Protein AF-A0A5B7HGE5-F1 (afdb_monomer_lite)

Structure (mmCIF, N/CA/C/O backbone):
data_AF-A0A5B7HGE5-F1
#
_entry.id   AF-A0A5B7HGE5-F1
#
loop_
_atom_site.group_PDB
_atom_site.id
_atom_site.type_symbol
_atom_site.label_atom_id
_atom_site.label_alt_id
_atom_site.label_comp_id
_atom_site.label_asym_id
_atom_site.label_entity_id
_atom_site.label_seq_id
_atom_site.pdbx_PDB_ins_code
_atom_site.Cartn_x
_atom_site.Cartn_y
_atom_site.Cartn_z
_atom_site.occupancy
_atom_site.B_iso_or_equiv
_atom_site.auth_seq_id
_atom_site.auth_comp_id
_atom_site.auth_asym_id
_atom_site.auth_atom_id
_atom_site.pdbx_PDB_model_num
ATOM 1 N N . MET A 1 1 ? 5.133 -4.947 7.079 1.00 93.50 1 MET A N 1
ATOM 2 C CA . MET A 1 1 ? 3.873 -5.355 7.747 1.00 93.50 1 MET A CA 1
ATOM 3 C C . MET A 1 1 ? 3.526 -4.355 8.836 1.00 93.50 1 MET A C 1
ATOM 5 O O . MET A 1 1 ? 4.446 -3.769 9.391 1.00 93.50 1 MET A O 1
ATOM 9 N N . CYS A 1 2 ? 2.248 -4.180 9.169 1.00 95.50 2 CYS A N 1
ATOM 10 C CA . CYS A 1 2 ? 1.809 -3.409 10.340 1.00 95.50 2 CYS A CA 1
ATOM 11 C C . CYS A 1 2 ? 0.542 -4.018 10.963 1.00 95.50 2 CYS A C 1
ATOM 13 O O . CYS A 1 2 ? -0.139 -4.818 10.322 1.00 95.50 2 CYS A O 1
ATOM 15 N N . LEU A 1 3 ? 0.238 -3.642 12.207 1.00 96.19 3 LEU A N 1
ATOM 16 C CA . LEU A 1 3 ? -0.914 -4.120 12.976 1.00 96.19 3 LEU A CA 1
ATOM 17 C C . LEU A 1 3 ? -1.875 -2.957 13.261 1.00 96.19 3 LEU A C 1
ATOM 19 O O . LEU A 1 3 ? -1.441 -1.903 13.717 1.00 96.19 3 LEU A O 1
ATOM 23 N N . ASP A 1 4 ? -3.167 -3.181 13.039 1.00 96.44 4 ASP A N 1
ATOM 24 C CA . ASP A 1 4 ? -4.271 -2.417 13.626 1.00 96.44 4 ASP A CA 1
ATOM 25 C C . ASP A 1 4 ? -4.718 -3.168 14.897 1.00 96.44 4 ASP A C 1
ATOM 27 O O . ASP A 1 4 ? -5.393 -4.198 14.786 1.00 96.44 4 ASP A O 1
ATOM 31 N N . PRO A 1 5 ? -4.289 -2.742 16.101 1.00 95.00 5 PRO A N 1
ATOM 32 C CA . PRO A 1 5 ? -4.562 -3.472 17.335 1.00 95.00 5 PRO A CA 1
ATOM 33 C C . PRO A 1 5 ? -6.024 -3.361 17.776 1.00 95.00 5 PRO A C 1
ATOM 35 O O . PRO A 1 5 ? -6.525 -4.284 18.412 1.00 95.00 5 PRO A O 1
ATOM 38 N N . GLU A 1 6 ? -6.719 -2.276 17.423 1.00 96.00 6 GLU A N 1
ATOM 39 C CA . GLU A 1 6 ? -8.129 -2.085 17.778 1.00 96.00 6 GLU A CA 1
ATOM 40 C C . GLU A 1 6 ? -9.039 -3.041 17.016 1.00 96.00 6 GLU A C 1
ATOM 42 O O . GLU A 1 6 ? -9.984 -3.580 17.582 1.00 96.00 6 GLU A O 1
ATOM 47 N N . ARG A 1 7 ? -8.754 -3.259 15.728 1.00 96.62 7 ARG A N 1
ATOM 48 C CA . ARG A 1 7 ? -9.548 -4.156 14.870 1.00 96.62 7 ARG A CA 1
ATOM 49 C C . ARG A 1 7 ? -8.934 -5.532 14.707 1.00 96.62 7 ARG A C 1
ATOM 51 O O . ARG A 1 7 ? -9.505 -6.366 14.017 1.00 96.62 7 ARG A O 1
ATOM 58 N N . ARG A 1 8 ? -7.770 -5.760 15.321 1.00 97.75 8 ARG A N 1
ATOM 59 C CA . ARG A 1 8 ? -7.019 -7.016 15.256 1.00 97.75 8 ARG A CA 1
ATOM 60 C C . ARG A 1 8 ? -6.775 -7.454 13.806 1.00 97.75 8 ARG A C 1
ATOM 62 O O . ARG A 1 8 ? -7.024 -8.598 13.435 1.00 97.75 8 ARG A O 1
ATOM 69 N N . GLN A 1 9 ? -6.279 -6.526 12.989 1.00 98.38 9 GLN A N 1
ATOM 70 C CA . GLN A 1 9 ? -5.968 -6.759 11.575 1.00 98.38 9 GLN A CA 1
ATOM 71 C C . GLN A 1 9 ? -4.473 -6.583 11.317 1.00 98.38 9 GLN A C 1
ATOM 73 O O . GLN A 1 9 ? -3.889 -5.567 11.690 1.00 98.38 9 GLN A O 1
ATOM 78 N N . ILE A 1 10 ? -3.849 -7.554 10.654 1.00 98.44 10 ILE A N 1
ATOM 79 C CA . ILE A 1 10 ? -2.458 -7.455 10.196 1.00 98.44 10 ILE A CA 1
ATOM 80 C C . ILE A 1 10 ? -2.465 -7.144 8.707 1.00 98.44 10 ILE A C 1
ATOM 82 O O . ILE A 1 10 ? -3.158 -7.806 7.942 1.00 98.44 10 ILE A O 1
ATOM 86 N N . PHE A 1 11 ? -1.658 -6.177 8.288 1.00 98.44 11 PHE A N 1
ATOM 87 C CA . PHE A 1 11 ? -1.494 -5.825 6.883 1.00 98.44 11 PHE A CA 1
ATOM 88 C C . PHE A 1 11 ? -0.085 -6.162 6.407 1.00 98.44 11 PHE A C 1
ATOM 90 O O . PHE A 1 11 ? 0.914 -5.816 7.052 1.00 98.44 11 PHE A O 1
ATOM 97 N N . THR A 1 12 ? 0.000 -6.813 5.252 1.00 98.00 12 THR A N 1
ATOM 98 C CA . THR A 1 12 ? 1.257 -7.192 4.601 1.00 98.00 12 THR A CA 1
ATOM 99 C C . THR A 1 12 ? 1.243 -6.720 3.159 1.00 98.00 12 THR A C 1
ATOM 101 O O . THR A 1 12 ? 0.258 -6.917 2.450 1.00 98.00 12 THR A O 1
ATOM 104 N N . LEU A 1 13 ? 2.340 -6.102 2.735 1.00 97.94 13 LEU A N 1
ATOM 105 C CA . LEU A 1 13 ? 2.505 -5.545 1.402 1.00 97.94 13 LEU A CA 1
ATOM 106 C C . LEU A 1 13 ? 3.663 -6.239 0.695 1.00 97.94 13 LEU A C 1
ATOM 108 O O . LEU A 1 13 ? 4.760 -6.332 1.246 1.00 97.94 13 LEU A O 1
ATOM 112 N N . GLY A 1 14 ? 3.409 -6.648 -0.540 1.00 94.06 14 GLY A N 1
ATOM 113 C CA . GLY A 1 14 ? 4.370 -7.239 -1.443 1.00 94.06 14 GLY A CA 1
ATOM 114 C C . GLY A 1 14 ? 4.964 -8.551 -0.942 1.00 94.06 14 GLY A C 1
ATOM 115 O O . GLY A 1 14 ? 4.544 -9.167 0.040 1.00 94.06 14 GLY A O 1
ATOM 116 N N . ARG A 1 15 ? 6.022 -8.946 -1.642 1.00 92.00 15 ARG A N 1
ATOM 117 C CA . ARG A 1 15 ? 6.807 -10.158 -1.418 1.00 92.00 15 ARG A CA 1
ATOM 118 C C . ARG A 1 15 ? 8.220 -9.960 -1.953 1.00 92.00 15 ARG A C 1
ATOM 120 O O . ARG A 1 15 ? 8.478 -9.059 -2.751 1.00 92.00 15 ARG A O 1
ATOM 127 N N . TYR A 1 16 ? 9.143 -10.815 -1.534 1.00 89.75 16 TYR A N 1
ATOM 128 C CA . TYR A 1 16 ? 10.465 -10.872 -2.148 1.00 89.75 16 TYR A CA 1
ATOM 129 C C . TYR A 1 16 ? 10.468 -11.861 -3.315 1.00 89.75 16 TYR A C 1
ATOM 131 O O . TYR A 1 16 ? 9.815 -12.901 -3.254 1.00 89.75 16 TYR A O 1
ATOM 139 N N . LEU A 1 17 ? 11.227 -11.538 -4.363 1.00 89.88 17 LEU A N 1
ATOM 140 C CA . LEU A 1 17 ? 11.503 -12.447 -5.469 1.00 89.88 17 LEU A CA 1
ATOM 141 C C . LEU A 1 17 ? 12.999 -12.529 -5.718 1.00 89.88 17 LEU A C 1
ATOM 143 O O . LEU A 1 17 ? 13.685 -11.505 -5.873 1.00 89.88 17 LEU A O 1
ATOM 147 N N . ASP A 1 18 ? 13.472 -13.760 -5.845 1.00 87.81 18 ASP A N 1
ATOM 148 C CA . ASP A 1 18 ? 14.794 -14.047 -6.375 1.00 87.81 18 ASP A CA 1
ATOM 149 C C . ASP A 1 18 ? 14.919 -13.533 -7.803 1.00 87.81 18 ASP A C 1
ATOM 151 O O . ASP A 1 18 ? 13.934 -13.431 -8.532 1.00 87.81 18 ASP A O 1
ATOM 155 N N . SER A 1 19 ? 16.149 -13.209 -8.207 1.00 84.44 19 SER A N 1
ATOM 156 C CA . SER A 1 19 ? 16.422 -12.594 -9.508 1.00 84.44 19 SER A CA 1
ATOM 157 C C . SER A 1 19 ? 15.783 -13.372 -10.663 1.00 84.44 19 SER A C 1
ATOM 159 O O . SER A 1 19 ? 15.113 -12.762 -11.483 1.00 84.44 19 SER A O 1
ATOM 161 N N . ALA A 1 20 ? 15.899 -14.702 -10.679 1.00 86.12 20 ALA A N 1
ATOM 162 C CA . ALA A 1 20 ? 15.351 -15.559 -11.736 1.00 86.12 20 ALA A CA 1
ATOM 163 C C . ALA A 1 20 ? 13.812 -15.544 -11.848 1.00 86.12 20 ALA A C 1
ATOM 165 O O . ALA A 1 20 ? 13.266 -15.980 -12.849 1.00 86.12 20 ALA A O 1
ATOM 166 N N . LEU A 1 21 ? 13.089 -15.061 -10.832 1.00 87.56 21 LEU A N 1
ATOM 167 C CA . LEU A 1 21 ? 11.622 -15.003 -10.842 1.00 87.56 21 LEU A CA 1
ATOM 168 C C . LEU A 1 21 ? 11.083 -13.610 -11.194 1.00 87.56 21 LEU A C 1
ATOM 170 O O . LEU A 1 21 ? 9.864 -13.419 -11.240 1.00 87.56 21 LEU A O 1
ATOM 174 N N . ARG A 1 22 ? 11.965 -12.630 -11.432 1.00 88.69 22 ARG A N 1
ATOM 175 C CA . ARG A 1 22 ? 11.610 -11.232 -11.721 1.00 88.69 22 ARG A CA 1
ATOM 176 C C . ARG A 1 22 ? 11.276 -11.034 -13.196 1.00 88.69 22 ARG A C 1
ATOM 178 O O . ARG A 1 22 ? 11.914 -10.247 -13.890 1.00 88.69 22 ARG A O 1
ATOM 185 N N . ILE A 1 23 ? 10.239 -11.718 -13.648 1.00 87.94 23 ILE A N 1
ATOM 186 C CA . ILE A 1 23 ? 9.570 -11.434 -14.920 1.00 87.94 23 ILE A CA 1
ATOM 187 C C . ILE A 1 23 ? 8.457 -10.395 -14.701 1.00 87.94 23 ILE A C 1
ATOM 189 O O . ILE A 1 23 ? 7.923 -10.328 -13.591 1.00 87.94 23 ILE A O 1
ATOM 193 N N . PRO A 1 24 ? 8.079 -9.594 -15.716 1.00 85.69 24 PRO A N 1
ATOM 194 C CA . PRO A 1 24 ? 7.093 -8.518 -15.567 1.00 85.69 24 PRO A CA 1
ATOM 195 C C . PRO A 1 24 ? 5.797 -8.936 -14.858 1.00 85.69 24 PRO A C 1
ATOM 197 O O . PRO A 1 24 ? 5.370 -8.250 -13.931 1.00 85.69 24 PRO A O 1
ATOM 200 N N . ASP A 1 25 ? 5.237 -10.097 -15.204 1.00 86.88 25 ASP A N 1
ATOM 201 C CA . ASP A 1 25 ? 3.984 -10.593 -14.614 1.00 86.88 25 ASP A CA 1
ATOM 202 C C . ASP A 1 25 ? 4.096 -10.911 -13.116 1.00 86.88 25 ASP A C 1
ATOM 204 O O . ASP A 1 25 ? 3.121 -10.794 -12.374 1.00 86.88 25 ASP A O 1
ATOM 208 N N . ASN A 1 26 ? 5.298 -11.255 -12.643 1.00 91.06 26 ASN A N 1
ATOM 209 C CA . ASN A 1 26 ? 5.556 -11.538 -11.234 1.00 91.06 26 ASN A CA 1
ATOM 210 C C . ASN A 1 26 ? 5.875 -10.281 -10.419 1.00 91.06 26 ASN A C 1
ATOM 212 O O . ASN A 1 26 ? 5.908 -10.354 -9.194 1.00 91.06 26 ASN A O 1
ATOM 216 N N . LEU A 1 27 ? 6.089 -9.127 -11.052 1.00 93.75 27 LEU A N 1
ATOM 217 C CA . LEU A 1 27 ? 6.475 -7.888 -10.368 1.00 93.75 27 LEU A CA 1
ATOM 218 C C . LEU A 1 27 ? 5.289 -7.063 -9.852 1.00 93.75 27 LEU A C 1
ATOM 220 O O . LEU A 1 27 ? 5.473 -5.919 -9.429 1.00 93.75 27 LEU A O 1
ATOM 224 N N . LYS A 1 28 ? 4.083 -7.639 -9.857 1.00 95.62 28 LYS A N 1
ATOM 225 C CA . LYS A 1 28 ? 2.917 -7.059 -9.187 1.00 95.62 28 LYS A CA 1
ATOM 226 C C . LYS A 1 28 ? 3.131 -7.032 -7.676 1.00 95.62 28 LYS A C 1
ATOM 228 O O . LYS A 1 28 ? 3.654 -7.986 -7.095 1.00 95.62 28 LYS A O 1
ATOM 233 N N . SER A 1 29 ? 2.727 -5.928 -7.058 1.00 96.75 29 SER A N 1
ATOM 234 C CA . SER A 1 29 ? 2.777 -5.749 -5.609 1.00 96.75 29 SER A CA 1
ATOM 235 C C . SER A 1 29 ? 1.418 -6.063 -5.015 1.00 96.75 29 SER A C 1
ATOM 237 O O . SER A 1 29 ? 0.504 -5.247 -5.063 1.00 96.75 29 SER A O 1
ATOM 239 N N . ASP A 1 30 ? 1.287 -7.256 -4.468 1.00 96.44 30 ASP A N 1
ATOM 240 C CA . ASP A 1 30 ? 0.084 -7.707 -3.801 1.00 96.44 30 ASP A CA 1
ATOM 241 C C . ASP A 1 30 ? -0.051 -7.093 -2.402 1.00 96.44 30 ASP A C 1
ATOM 243 O O . ASP A 1 30 ? 0.924 -6.758 -1.730 1.00 96.44 30 ASP A O 1
ATOM 247 N N . PHE A 1 31 ? -1.285 -6.908 -1.947 1.00 98.38 31 PHE A N 1
ATOM 248 C CA . PHE A 1 31 ? -1.572 -6.352 -0.631 1.00 98.38 31 PHE A CA 1
ATOM 249 C C . PHE A 1 31 ? -2.650 -7.171 0.062 1.00 98.38 31 PHE A C 1
ATOM 251 O O . PHE A 1 31 ? -3.716 -7.421 -0.503 1.00 98.38 31 PHE A O 1
ATOM 258 N N . TYR A 1 32 ? -2.363 -7.593 1.290 1.00 98.44 32 TYR A N 1
ATOM 259 C CA . TYR A 1 32 ? -3.199 -8.510 2.052 1.00 98.44 32 TYR A CA 1
ATOM 260 C C . TYR A 1 32 ? -3.512 -7.966 3.438 1.00 98.44 32 TYR A C 1
ATOM 262 O O . TYR A 1 32 ? -2.701 -7.286 4.071 1.00 98.44 32 TYR A O 1
ATOM 270 N N . MET A 1 33 ? -4.694 -8.340 3.915 1.00 98.50 33 MET A N 1
ATOM 271 C CA . MET A 1 33 ? -5.137 -8.156 5.285 1.00 98.50 33 MET A CA 1
ATOM 272 C C . MET A 1 33 ? -5.463 -9.520 5.883 1.00 98.50 33 MET A C 1
ATOM 274 O O . MET A 1 33 ? -6.168 -10.329 5.277 1.00 98.50 33 MET A O 1
ATOM 278 N N . TYR A 1 34 ? -4.938 -9.768 7.071 1.00 98.62 34 TYR A N 1
ATOM 279 C CA . TYR A 1 34 ? -5.277 -10.915 7.886 1.00 98.62 34 TYR A CA 1
ATOM 280 C C . TYR A 1 34 ? -6.129 -10.468 9.064 1.00 98.62 34 TYR A C 1
ATOM 282 O O . TYR A 1 34 ? -5.703 -9.648 9.880 1.00 98.62 34 TYR A O 1
ATOM 290 N N . ASP A 1 35 ? -7.327 -11.028 9.140 1.00 98.31 35 ASP A N 1
ATOM 291 C CA . ASP A 1 35 ? -8.246 -10.868 10.251 1.00 98.31 35 ASP A CA 1
ATOM 292 C C . ASP A 1 35 ? -7.901 -11.904 11.327 1.00 98.31 35 ASP A C 1
ATOM 294 O O . ASP A 1 35 ? -8.057 -13.113 11.122 1.00 98.31 35 ASP A O 1
ATOM 298 N N . ILE A 1 36 ? -7.402 -11.422 12.466 1.00 98.44 36 ILE A N 1
ATOM 299 C CA . ILE A 1 36 ? -6.956 -12.275 13.570 1.00 98.44 36 ILE A CA 1
ATOM 300 C C . ILE A 1 36 ? -8.151 -12.912 14.289 1.00 98.44 36 ILE A C 1
ATOM 302 O O . ILE A 1 36 ? -8.010 -14.010 14.823 1.00 98.44 36 ILE A O 1
ATOM 306 N N . GLU A 1 37 ? -9.307 -12.246 14.347 1.00 97.88 37 GLU A N 1
ATOM 307 C CA . GLU A 1 37 ? -10.496 -12.785 15.020 1.00 97.88 37 GLU A CA 1
ATOM 308 C C . GLU A 1 37 ? -11.087 -13.950 14.233 1.00 97.88 37 GLU A C 1
ATOM 310 O O . GLU A 1 37 ? -11.399 -14.994 14.802 1.00 97.88 37 GLU A O 1
ATOM 315 N N . ASN A 1 38 ? -11.181 -13.785 12.914 1.00 97.94 38 ASN A N 1
ATOM 316 C CA . ASN A 1 38 ? -11.786 -14.770 12.023 1.00 97.94 38 ASN A CA 1
ATOM 317 C C . ASN A 1 38 ? -10.778 -15.765 11.426 1.00 97.94 38 ASN A C 1
ATOM 319 O O . ASN A 1 38 ? -11.180 -16.643 10.662 1.00 97.94 38 ASN A O 1
ATOM 323 N N . ASN A 1 39 ? -9.483 -15.638 11.750 1.00 97.94 39 ASN A N 1
ATOM 324 C CA . ASN A 1 39 ? -8.393 -16.463 11.212 1.00 97.94 39 ASN A CA 1
ATOM 325 C C . ASN A 1 39 ? -8.420 -16.519 9.672 1.00 97.94 39 ASN A C 1
ATOM 327 O O . ASN A 1 39 ? -8.370 -17.588 9.057 1.00 97.94 39 ASN A O 1
ATOM 331 N N . LYS A 1 40 ? -8.576 -15.352 9.034 1.00 98.38 40 LYS A N 1
ATOM 332 C CA . LYS A 1 40 ? -8.874 -15.260 7.600 1.00 98.38 40 LYS A CA 1
ATOM 333 C C . LYS A 1 40 ? -7.965 -14.272 6.885 1.00 98.38 40 LYS A C 1
ATOM 335 O O . LYS A 1 40 ? -7.909 -13.094 7.225 1.00 98.38 40 LYS A O 1
ATOM 340 N N . TRP A 1 41 ? -7.338 -14.741 5.810 1.00 98.38 41 TRP A N 1
ATOM 341 C CA . TRP A 1 41 ? -6.652 -13.889 4.842 1.00 98.38 41 TRP A CA 1
ATOM 342 C C . TRP A 1 41 ? -7.629 -13.326 3.810 1.00 98.38 41 TRP A C 1
ATOM 344 O O . TRP A 1 41 ? -8.486 -14.039 3.289 1.00 98.38 41 TRP A O 1
ATOM 354 N N . THR A 1 42 ? -7.467 -12.046 3.489 1.00 98.25 42 THR A N 1
ATOM 355 C CA . THR A 1 42 ? -8.180 -11.352 2.416 1.00 98.25 42 THR A CA 1
ATOM 356 C C . THR A 1 42 ? -7.168 -10.617 1.549 1.00 98.25 42 THR A C 1
ATOM 358 O O . THR A 1 42 ? -6.395 -9.799 2.051 1.00 98.25 42 THR A O 1
ATOM 361 N N . GLN A 1 43 ? -7.171 -10.898 0.246 1.00 97.94 43 GLN A N 1
ATOM 362 C CA . GLN A 1 43 ? -6.422 -10.094 -0.715 1.00 97.94 43 GLN A CA 1
ATOM 363 C C . GLN A 1 43 ? -7.152 -8.768 -0.905 1.00 97.94 43 GLN A C 1
ATOM 365 O O . GLN A 1 43 ? -8.302 -8.745 -1.337 1.00 97.94 43 GLN A O 1
ATOM 370 N N . VAL A 1 44 ? -6.493 -7.673 -0.547 1.00 97.88 44 VAL A N 1
ATOM 371 C CA . VAL A 1 44 ? -7.033 -6.319 -0.690 1.00 97.88 44 VAL A CA 1
ATOM 372 C C . VAL A 1 44 ? -6.836 -5.835 -2.122 1.00 97.88 44 VAL A C 1
ATOM 374 O O . VAL A 1 44 ? -7.725 -5.222 -2.709 1.00 97.88 44 VAL A O 1
ATOM 377 N N . THR A 1 45 ? -5.665 -6.102 -2.703 1.00 97.25 45 THR A N 1
ATOM 378 C CA . THR A 1 45 ? -5.332 -5.712 -4.078 1.00 97.25 45 THR A CA 1
ATOM 379 C C . THR A 1 45 ? -4.297 -6.674 -4.660 1.00 97.25 45 THR A C 1
ATOM 381 O O . THR A 1 45 ? -3.374 -7.087 -3.960 1.00 97.25 45 THR A O 1
ATOM 384 N N . GLU A 1 46 ? -4.444 -7.031 -5.937 1.00 96.75 46 GLU A N 1
ATOM 385 C CA . GLU A 1 46 ? -3.473 -7.865 -6.665 1.00 96.75 46 GLU A CA 1
ATOM 386 C C . GLU A 1 46 ? -2.233 -7.073 -7.107 1.00 96.75 46 GLU A C 1
ATOM 388 O O . GLU A 1 46 ? -1.120 -7.587 -7.050 1.00 96.75 46 GLU A O 1
ATOM 393 N N . ASP A 1 47 ? -2.419 -5.818 -7.523 1.00 96.94 47 ASP A N 1
ATOM 394 C CA . ASP A 1 47 ? -1.339 -4.909 -7.901 1.00 96.94 47 ASP A CA 1
ATOM 395 C C . ASP A 1 47 ? -1.573 -3.492 -7.359 1.00 96.94 47 ASP A C 1
ATOM 397 O O . ASP A 1 47 ? -2.336 -2.706 -7.927 1.00 96.94 47 ASP A O 1
ATOM 401 N N . THR A 1 48 ? -0.893 -3.140 -6.269 1.00 97.94 48 THR A N 1
ATOM 402 C CA . THR A 1 48 ? -0.980 -1.806 -5.667 1.00 97.94 48 THR A CA 1
ATOM 403 C C . THR A 1 48 ? -0.509 -0.708 -6.609 1.00 97.94 48 THR A C 1
ATOM 405 O O . THR A 1 48 ? -1.053 0.392 -6.548 1.00 97.94 48 THR A O 1
ATOM 408 N N . ALA A 1 49 ? 0.442 -0.981 -7.510 1.00 96.38 49 ALA A N 1
ATOM 409 C CA . ALA A 1 49 ? 0.951 0.026 -8.437 1.00 96.38 49 ALA A CA 1
ATOM 410 C C . ALA A 1 49 ? -0.128 0.490 -9.425 1.00 96.38 49 ALA A C 1
ATOM 412 O O . ALA A 1 49 ? -0.215 1.682 -9.724 1.00 96.38 49 ALA A O 1
ATOM 413 N N . SER A 1 50 ? -0.991 -0.429 -9.873 1.00 96.56 50 SER A N 1
ATOM 414 C CA . SER A 1 50 ? -2.133 -0.112 -10.741 1.00 96.56 50 SER A CA 1
ATOM 415 C C . SER A 1 50 ? -3.164 0.819 -10.086 1.00 96.56 50 SER A C 1
ATOM 417 O O . SER A 1 50 ? -3.882 1.526 -10.789 1.00 96.56 50 SER A O 1
ATOM 419 N N . LEU A 1 51 ? -3.201 0.870 -8.748 1.00 96.81 51 LEU A N 1
ATOM 420 C CA . LEU A 1 51 ? -4.106 1.714 -7.959 1.00 96.81 51 LEU A CA 1
ATOM 421 C C . LEU A 1 51 ? -3.408 2.943 -7.348 1.00 96.81 51 LEU A C 1
ATOM 423 O O . LEU A 1 51 ? -3.912 3.526 -6.391 1.00 96.81 51 LEU A O 1
ATOM 427 N N . GLY A 1 52 ? -2.239 3.333 -7.867 1.00 96.19 52 GLY A N 1
ATOM 428 C CA . GLY A 1 52 ? -1.480 4.498 -7.385 1.00 96.19 52 GLY A CA 1
ATOM 429 C C . GLY A 1 52 ? -0.661 4.256 -6.109 1.00 96.19 52 GLY A C 1
ATOM 430 O O . GLY A 1 52 ? -0.060 5.189 -5.572 1.00 96.19 52 GLY A O 1
ATOM 431 N N . GLY A 1 53 ? -0.615 3.015 -5.627 1.00 97.38 53 GLY A N 1
ATOM 432 C CA . GLY A 1 53 ? 0.241 2.567 -4.536 1.00 97.38 53 GLY A CA 1
ATOM 433 C C . GLY A 1 53 ? 1.676 2.248 -4.978 1.00 97.38 53 GLY A C 1
ATOM 434 O O . GLY A 1 53 ? 2.076 2.517 -6.115 1.00 97.38 53 GLY A O 1
ATOM 435 N N . PRO A 1 54 ? 2.492 1.679 -4.076 1.00 97.19 54 PRO A N 1
ATOM 436 C CA . PRO A 1 54 ? 3.874 1.324 -4.380 1.00 97.19 54 PRO A CA 1
ATOM 437 C C . PRO A 1 54 ? 3.977 0.171 -5.393 1.00 97.19 54 PRO A C 1
ATOM 439 O O . PRO A 1 54 ? 3.092 -0.677 -5.494 1.00 97.19 54 PRO A O 1
ATOM 442 N N . LYS A 1 55 ? 5.102 0.127 -6.121 1.00 96.50 55 LYS A N 1
ATOM 443 C CA . LYS A 1 55 ? 5.541 -1.053 -6.893 1.00 96.50 55 LYS A CA 1
ATOM 444 C C . LYS A 1 55 ? 6.005 -2.167 -5.953 1.00 96.50 55 LYS A C 1
ATOM 446 O O . LYS A 1 55 ? 6.102 -1.948 -4.748 1.00 96.50 55 LYS A O 1
ATOM 451 N N . LEU A 1 56 ? 6.361 -3.332 -6.500 1.00 96.69 56 LEU A N 1
ATOM 452 C CA . LEU A 1 56 ? 6.894 -4.427 -5.691 1.00 96.69 56 LEU A CA 1
ATOM 453 C C . LEU A 1 56 ? 8.222 -4.006 -5.054 1.00 96.69 56 LEU A C 1
ATOM 455 O O . LEU A 1 56 ? 9.216 -3.778 -5.748 1.00 96.69 56 LEU A O 1
ATOM 459 N N . ILE A 1 57 ? 8.210 -3.864 -3.730 1.00 95.94 57 ILE A N 1
ATOM 460 C CA . ILE A 1 57 ? 9.315 -3.327 -2.934 1.00 95.94 57 ILE A CA 1
ATOM 461 C C . ILE A 1 57 ? 9.675 -4.271 -1.791 1.00 95.94 57 ILE A C 1
ATOM 463 O O . ILE A 1 57 ? 8.803 -4.873 -1.167 1.00 95.94 57 ILE A O 1
ATOM 467 N N . PHE A 1 58 ? 10.961 -4.351 -1.463 1.00 93.69 58 PHE A N 1
ATOM 468 C CA . PHE A 1 58 ? 11.452 -5.108 -0.308 1.00 93.69 58 PHE A CA 1
ATOM 469 C C . PHE A 1 58 ? 12.177 -4.210 0.684 1.00 93.69 58 PHE A C 1
ATOM 471 O O . PHE A 1 58 ? 12.718 -3.168 0.309 1.00 93.69 58 PHE A O 1
ATOM 478 N N . ASP A 1 59 ? 12.182 -4.651 1.942 1.00 92.31 59 ASP A N 1
ATOM 479 C CA . ASP A 1 59 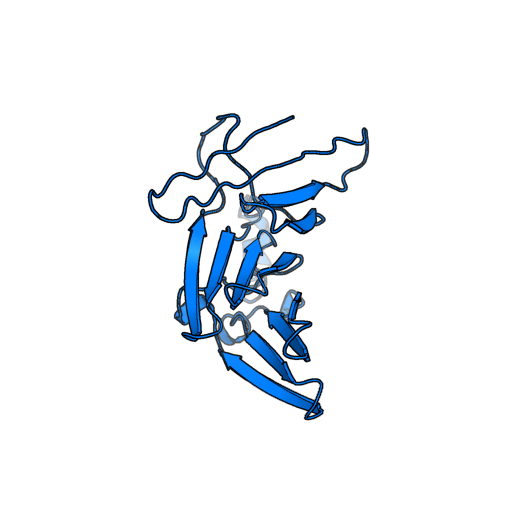? 12.754 -3.928 3.083 1.00 92.31 59 ASP A CA 1
ATOM 480 C C . ASP A 1 59 ? 12.191 -2.500 3.237 1.00 92.31 59 ASP A C 1
ATOM 482 O O . ASP A 1 59 ? 12.870 -1.543 3.609 1.00 92.31 59 ASP A O 1
ATOM 486 N N . HIS A 1 60 ? 10.912 -2.361 2.881 1.00 93.75 60 HIS A N 1
ATOM 487 C CA . HIS A 1 60 ? 10.100 -1.194 3.180 1.00 93.75 60 HIS A CA 1
ATOM 488 C C . HIS A 1 60 ? 9.572 -1.302 4.611 1.00 93.75 60 HIS A C 1
ATOM 490 O O . HIS A 1 60 ? 9.369 -2.399 5.135 1.00 93.75 60 HIS A O 1
ATOM 496 N N . GLN A 1 61 ? 9.278 -0.161 5.220 1.00 93.50 61 GLN A N 1
ATOM 497 C CA . GLN A 1 61 ? 8.632 -0.124 6.526 1.00 93.50 61 GLN A CA 1
ATOM 498 C C . GLN A 1 61 ? 7.162 0.253 6.370 1.00 93.50 61 GLN A C 1
ATOM 500 O O . GLN A 1 61 ? 6.800 0.997 5.455 1.00 93.50 61 GLN A O 1
ATOM 505 N N . MET A 1 62 ? 6.319 -0.242 7.279 1.00 94.88 62 MET A N 1
ATOM 506 C CA . MET A 1 62 ? 4.898 0.104 7.351 1.00 94.88 62 MET A CA 1
ATOM 507 C C . MET A 1 62 ? 4.520 0.491 8.776 1.00 94.88 62 MET A C 1
ATOM 509 O O . MET A 1 62 ? 4.990 -0.136 9.723 1.00 94.88 62 MET A O 1
ATOM 513 N N . VAL A 1 63 ? 3.628 1.464 8.932 1.00 93.06 63 VAL A N 1
AT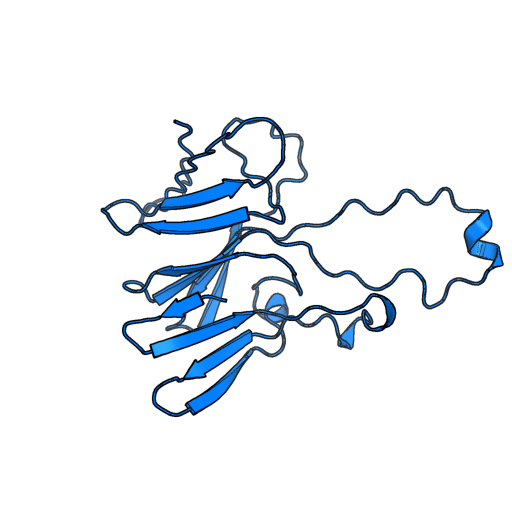OM 514 C CA . VAL A 1 63 ? 3.070 1.821 10.239 1.00 93.06 63 VAL A CA 1
ATOM 515 C C . VAL A 1 63 ? 1.600 2.216 10.125 1.00 93.06 63 VAL A C 1
ATOM 517 O O . VAL A 1 63 ? 1.190 2.773 9.110 1.00 93.06 63 VAL A O 1
ATOM 520 N N . MET A 1 64 ? 0.813 1.899 11.154 1.00 92.69 64 MET A N 1
ATOM 521 C CA . MET A 1 64 ? -0.626 2.151 11.207 1.00 92.69 64 MET A CA 1
ATOM 522 C C . MET A 1 64 ? -0.933 3.360 12.095 1.00 92.69 64 MET A C 1
ATOM 524 O O . MET A 1 64 ? -0.600 3.361 13.279 1.00 92.69 64 MET A O 1
ATOM 528 N N . ASP A 1 65 ? -1.612 4.352 11.529 1.00 91.69 65 ASP A N 1
ATOM 529 C CA . ASP A 1 65 ? -2.390 5.341 12.270 1.00 91.69 65 ASP A CA 1
ATOM 530 C C . ASP A 1 65 ? -3.749 4.714 12.588 1.00 91.69 65 ASP A C 1
ATOM 532 O O . ASP A 1 65 ? -4.616 4.585 11.719 1.00 91.69 65 ASP A O 1
ATOM 536 N N . VAL A 1 66 ? -3.894 4.251 13.828 1.00 91.56 66 VAL A N 1
ATOM 537 C CA . VAL A 1 66 ? -5.068 3.496 14.281 1.00 91.56 66 VAL A CA 1
ATOM 538 C C . VAL A 1 66 ? -6.320 4.373 14.293 1.00 91.56 66 VAL A C 1
ATOM 540 O O . VAL A 1 66 ? -7.379 3.926 13.856 1.00 91.56 66 VAL A O 1
ATOM 543 N N . GLU A 1 67 ? -6.183 5.634 14.707 1.00 90.12 67 GLU A N 1
ATOM 544 C CA . GLU A 1 67 ? -7.298 6.574 14.838 1.00 90.12 67 GLU A CA 1
ATOM 545 C C . GLU A 1 67 ? -7.878 6.937 13.466 1.00 90.12 67 GLU A C 1
ATOM 547 O O . GLU A 1 67 ? -9.086 6.836 13.245 1.00 90.12 67 GLU A O 1
ATOM 552 N N . LYS A 1 68 ? -7.019 7.301 12.504 1.00 89.94 68 LYS A N 1
ATOM 553 C CA . LYS A 1 68 ? -7.461 7.686 11.149 1.00 89.94 68 LYS A CA 1
ATOM 554 C C . LYS A 1 68 ? -7.652 6.499 10.210 1.00 89.94 68 LYS A C 1
ATOM 556 O O . LYS A 1 68 ? -8.178 6.662 9.109 1.00 89.94 68 LYS A O 1
ATOM 561 N N . ARG A 1 69 ? -7.203 5.315 10.623 1.00 94.44 69 ARG A N 1
ATOM 562 C CA . ARG A 1 69 ? -7.088 4.108 9.800 1.00 94.44 69 ARG A CA 1
ATOM 563 C C . ARG A 1 69 ? -6.307 4.329 8.507 1.00 94.44 69 ARG A C 1
ATOM 565 O O . ARG A 1 69 ? -6.775 3.998 7.412 1.00 94.44 69 ARG A O 1
ATOM 572 N N . ILE A 1 70 ? -5.110 4.889 8.650 1.00 94.88 70 ILE A N 1
ATOM 573 C CA . ILE A 1 70 ? -4.191 5.149 7.540 1.00 94.88 70 ILE A CA 1
ATOM 574 C C . ILE A 1 70 ? -2.912 4.346 7.753 1.00 94.88 70 ILE A C 1
ATOM 576 O O . ILE A 1 70 ? -2.282 4.428 8.802 1.00 94.88 70 ILE A O 1
ATOM 580 N N . ILE A 1 71 ? -2.504 3.591 6.739 1.00 96.31 71 ILE A N 1
ATOM 581 C CA . ILE A 1 71 ? -1.222 2.892 6.724 1.00 96.31 71 ILE A CA 1
ATOM 582 C C . ILE A 1 71 ? -0.222 3.747 5.958 1.00 96.31 71 ILE A C 1
ATOM 584 O O . ILE A 1 71 ? -0.441 4.057 4.789 1.00 96.31 71 ILE A O 1
ATOM 588 N N . TYR A 1 72 ? 0.896 4.085 6.587 1.00 94.69 72 TYR A N 1
ATOM 589 C CA . TYR A 1 72 ? 2.016 4.739 5.919 1.00 94.69 72 TYR A CA 1
ATOM 590 C C . TYR A 1 72 ? 3.069 3.709 5.532 1.00 94.69 72 TYR A C 1
ATOM 592 O O . TYR A 1 72 ? 3.430 2.849 6.336 1.00 94.69 72 TYR A O 1
ATOM 600 N N . VAL A 1 73 ? 3.577 3.815 4.306 1.00 95.94 73 VAL A N 1
ATOM 601 C CA . VAL A 1 73 ? 4.609 2.939 3.745 1.00 95.94 73 VAL A CA 1
ATOM 602 C C . VAL A 1 73 ? 5.767 3.796 3.261 1.00 95.94 73 VAL A C 1
ATOM 604 O O . VAL A 1 73 ? 5.557 4.691 2.442 1.00 95.94 73 VAL A O 1
ATOM 607 N N . PHE A 1 74 ? 6.982 3.522 3.735 1.00 92.88 74 PHE A N 1
ATOM 608 C CA . PHE A 1 74 ? 8.164 4.297 3.354 1.00 92.88 74 PHE A CA 1
ATOM 609 C C . PHE A 1 74 ? 9.380 3.430 3.047 1.00 92.88 74 PHE A C 1
ATOM 611 O O . PHE A 1 74 ? 9.698 2.474 3.766 1.00 92.88 74 PHE A O 1
ATOM 618 N N . GLY A 1 75 ? 10.118 3.861 2.026 1.00 90.81 75 GLY A N 1
ATOM 619 C CA . GLY A 1 75 ? 11.391 3.281 1.638 1.00 90.81 75 GLY A CA 1
ATOM 620 C C . GLY A 1 75 ? 11.240 1.924 0.964 1.00 90.81 75 GLY A C 1
ATOM 621 O O . GLY A 1 75 ? 10.243 1.635 0.307 1.00 90.81 75 GLY A O 1
ATOM 622 N N . GLY A 1 76 ? 12.258 1.089 1.105 1.00 91.62 76 GLY A N 1
ATOM 623 C CA . GLY A 1 76 ? 12.378 -0.155 0.366 1.00 91.62 76 GLY A CA 1
ATOM 624 C C . GLY A 1 76 ? 12.908 0.049 -1.051 1.00 91.62 76 GLY A C 1
ATOM 625 O O . GLY A 1 76 ? 12.768 1.113 -1.661 1.00 91.62 76 GLY A O 1
ATOM 626 N N . ARG A 1 77 ? 13.549 -0.992 -1.579 1.00 91.12 77 ARG A N 1
ATOM 627 C CA . ARG A 1 77 ? 14.053 -1.030 -2.959 1.00 91.12 77 ARG A CA 1
ATOM 628 C C . ARG A 1 77 ? 13.008 -1.625 -3.884 1.00 91.12 77 ARG A C 1
ATOM 630 O O . ARG A 1 77 ? 12.410 -2.644 -3.551 1.00 91.12 77 ARG A O 1
ATOM 637 N N . VAL A 1 78 ? 12.835 -1.022 -5.054 1.00 92.88 78 VAL A N 1
ATOM 638 C CA . VAL A 1 78 ? 11.931 -1.513 -6.097 1.00 92.88 78 VAL A CA 1
ATOM 639 C C . VAL A 1 78 ? 12.565 -2.715 -6.794 1.00 92.88 78 VAL A C 1
ATOM 641 O O . VAL A 1 78 ? 13.704 -2.646 -7.266 1.00 92.88 78 VAL A O 1
ATOM 644 N N . LEU A 1 79 ? 11.828 -3.822 -6.882 1.00 91.50 79 LEU A N 1
ATOM 645 C CA . LEU A 1 79 ? 12.219 -4.960 -7.709 1.00 91.50 79 LEU A CA 1
ATOM 646 C C . LEU A 1 79 ? 12.035 -4.586 -9.178 1.00 91.50 79 LEU A C 1
ATOM 648 O O . LEU A 1 79 ? 10.963 -4.167 -9.607 1.00 91.50 79 LEU A O 1
ATOM 652 N N . THR A 1 80 ? 13.101 -4.758 -9.952 1.00 88.44 80 THR A N 1
ATOM 653 C CA . THR A 1 80 ? 13.095 -4.578 -11.405 1.00 88.44 80 THR A CA 1
ATOM 654 C C . THR A 1 80 ? 13.310 -5.923 -12.090 1.00 88.44 80 THR A C 1
ATOM 656 O O . THR A 1 80 ? 13.865 -6.833 -11.456 1.00 88.44 80 THR A O 1
ATOM 659 N N . PRO A 1 81 ? 12.875 -6.073 -13.356 1.00 85.62 81 PRO A N 1
ATOM 660 C CA . PRO A 1 81 ? 13.092 -7.304 -14.095 1.00 85.62 81 PRO A CA 1
ATOM 661 C C . PRO A 1 81 ? 14.563 -7.717 -14.111 1.00 85.62 81 PRO A C 1
ATOM 663 O O .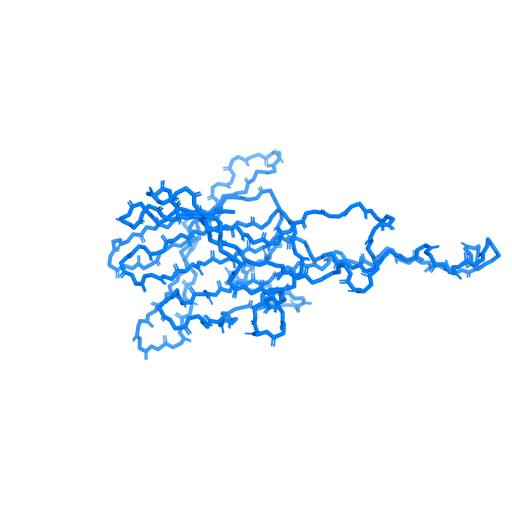 PRO A 1 81 ? 15.456 -6.865 -14.196 1.00 85.62 81 PRO A O 1
ATOM 666 N N . SER A 1 82 ? 14.829 -9.020 -14.026 1.00 76.06 82 SER A N 1
ATOM 667 C CA . SER A 1 82 ? 16.197 -9.522 -14.134 1.00 76.06 82 SER A CA 1
ATOM 668 C C . SER A 1 82 ? 16.747 -9.258 -15.526 1.00 76.06 82 SER A C 1
ATOM 670 O O . SER A 1 82 ? 16.232 -9.759 -16.518 1.00 76.06 82 SER A O 1
ATOM 672 N N . ARG A 1 83 ? 17.851 -8.514 -15.593 1.00 63.62 83 ARG A N 1
ATOM 673 C CA . ARG A 1 83 ? 18.508 -8.110 -16.848 1.00 63.62 83 ARG A CA 1
ATOM 674 C C . ARG A 1 83 ? 19.222 -9.251 -17.584 1.00 63.62 83 ARG A C 1
ATOM 676 O O . ARG A 1 83 ? 19.854 -9.003 -18.599 1.00 63.62 83 ARG A O 1
ATOM 683 N N . TRP A 1 84 ? 19.186 -10.466 -17.039 1.00 54.75 84 TRP A N 1
ATOM 684 C CA . TRP A 1 84 ? 19.968 -11.608 -17.516 1.00 54.75 84 TRP A CA 1
ATOM 685 C C . TRP A 1 84 ? 19.169 -12.577 -18.398 1.00 54.75 84 TRP A C 1
ATOM 687 O O . TRP A 1 84 ? 19.759 -13.340 -19.157 1.00 54.75 84 TRP A O 1
ATOM 697 N N . GLU A 1 85 ? 17.837 -12.554 -18.351 1.00 47.72 85 GLU A N 1
ATOM 698 C CA . GLU A 1 85 ? 17.036 -13.403 -19.235 1.00 47.72 85 GLU A CA 1
ATOM 699 C C . GLU A 1 85 ? 16.902 -12.740 -20.610 1.00 47.72 85 GLU A C 1
ATOM 701 O O . GLU A 1 85 ? 16.119 -11.812 -20.793 1.00 47.72 85 GLU A O 1
ATOM 706 N N . GLY A 1 86 ? 17.715 -13.202 -21.567 1.00 49.31 86 GLY A N 1
ATOM 707 C CA . GLY A 1 86 ? 17.631 -12.822 -22.983 1.00 49.31 86 GLY A CA 1
ATOM 708 C C . GLY A 1 86 ? 18.906 -12.246 -23.604 1.00 49.31 86 GLY A C 1
ATOM 709 O O . GLY A 1 86 ? 18.950 -12.104 -24.822 1.00 49.31 86 GLY A O 1
ATOM 710 N N . LEU A 1 87 ? 19.951 -11.955 -22.822 1.00 52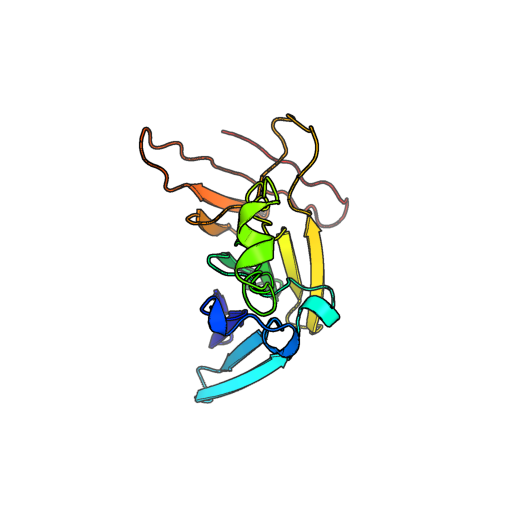.31 87 LEU A N 1
ATOM 711 C CA . LEU A 1 87 ? 21.237 -11.501 -23.366 1.00 52.31 87 LEU A CA 1
ATOM 712 C C . LEU A 1 87 ? 22.126 -12.710 -23.681 1.00 52.31 87 LEU A C 1
ATOM 714 O O . LEU A 1 87 ? 22.471 -13.495 -22.796 1.00 52.31 87 LEU A O 1
ATOM 718 N N . GLY A 1 88 ? 22.495 -12.868 -24.953 1.00 47.78 88 GLY A N 1
ATOM 719 C CA . GLY A 1 88 ? 23.497 -13.847 -25.368 1.00 47.78 88 GLY A CA 1
ATOM 720 C C . GLY A 1 88 ? 24.854 -13.550 -24.723 1.00 47.78 88 GLY A C 1
ATOM 721 O O . GLY A 1 88 ? 25.191 -12.396 -24.459 1.00 47.78 88 GLY A O 1
ATOM 722 N N . LEU A 1 89 ? 25.657 -14.594 -24.495 1.00 53.78 89 LEU A N 1
ATOM 723 C CA . LEU A 1 89 ? 26.990 -14.498 -23.878 1.00 53.78 89 LEU A CA 1
ATOM 724 C C . LEU A 1 89 ? 27.916 -13.471 -24.579 1.00 53.78 89 LEU A C 1
ATOM 726 O O . LEU A 1 89 ? 28.822 -12.929 -23.945 1.00 53.78 89 LEU A O 1
ATOM 730 N N . ASP A 1 90 ? 27.665 -13.188 -25.863 1.00 52.69 90 ASP A N 1
ATOM 731 C CA . ASP A 1 90 ? 28.412 -12.234 -26.692 1.00 52.69 90 ASP A CA 1
ATOM 732 C C . ASP A 1 90 ? 28.072 -10.755 -26.423 1.00 52.69 90 ASP A C 1
ATOM 734 O O . ASP A 1 90 ? 28.950 -9.900 -26.544 1.00 52.69 90 ASP A O 1
ATOM 738 N N . GLU A 1 91 ? 26.852 -10.422 -25.985 1.00 52.16 91 GLU A N 1
ATOM 739 C CA . GLU A 1 91 ? 26.459 -9.031 -25.672 1.00 52.16 91 GLU A CA 1
ATOM 740 C C . GLU A 1 91 ? 26.922 -8.578 -24.279 1.00 52.16 91 GLU A C 1
ATOM 742 O O . GLU A 1 91 ? 26.947 -7.383 -23.967 1.00 52.16 91 GLU A O 1
ATOM 747 N N . LEU A 1 92 ? 27.341 -9.532 -23.443 1.00 53.34 92 LEU A N 1
ATOM 748 C CA . LEU A 1 92 ? 27.845 -9.279 -22.097 1.00 53.34 92 LEU A CA 1
ATOM 749 C C . LEU A 1 92 ? 29.259 -8.675 -22.079 1.00 53.34 92 LEU A C 1
ATOM 751 O O . LEU A 1 92 ? 29.692 -8.144 -21.059 1.00 53.34 92 LEU A O 1
ATOM 755 N N . ARG A 1 93 ? 29.999 -8.790 -23.190 1.00 51.28 93 ARG A N 1
ATOM 756 C CA . ARG A 1 93 ? 31.410 -8.381 -23.292 1.00 51.28 93 ARG A CA 1
ATOM 757 C C . ARG A 1 93 ? 31.620 -7.004 -23.922 1.00 51.28 93 ARG A C 1
ATOM 759 O O . ARG A 1 93 ? 32.707 -6.451 -23.786 1.00 51.28 93 ARG A O 1
ATOM 766 N N . THR A 1 94 ? 30.618 -6.456 -24.606 1.00 52.22 94 THR A N 1
ATOM 767 C CA . THR A 1 94 ? 30.734 -5.232 -25.422 1.00 52.22 94 THR A CA 1
ATOM 768 C C . THR A 1 94 ? 30.121 -3.989 -24.787 1.00 52.22 94 THR A C 1
ATOM 770 O O . THR A 1 94 ? 30.457 -2.878 -25.191 1.00 52.22 94 THR A O 1
ATOM 773 N N . ASN A 1 95 ? 29.268 -4.138 -23.775 1.00 45.66 95 ASN A N 1
ATOM 774 C CA . ASN A 1 95 ? 28.623 -3.003 -23.131 1.00 45.66 95 ASN A CA 1
ATOM 775 C C . ASN A 1 95 ? 29.294 -2.676 -21.792 1.00 45.66 95 ASN A C 1
ATOM 777 O O . ASN A 1 95 ? 29.285 -3.490 -20.870 1.00 45.66 95 ASN A O 1
ATOM 781 N N . ASN A 1 96 ? 29.820 -1.453 -21.669 1.00 46.09 96 ASN A N 1
ATOM 782 C CA . ASN A 1 96 ? 30.183 -0.818 -20.398 1.00 46.09 96 ASN A CA 1
ATOM 783 C C . ASN A 1 96 ? 28.913 -0.610 -19.547 1.00 46.09 96 ASN A C 1
ATOM 785 O O . ASN A 1 96 ? 28.424 0.509 -19.400 1.00 46.09 96 ASN A O 1
ATOM 789 N N . TYR A 1 97 ? 28.331 -1.696 -19.039 1.00 44.88 97 TYR A N 1
ATOM 790 C CA . TYR A 1 97 ? 27.127 -1.662 -18.220 1.00 44.88 97 TYR A CA 1
ATOM 791 C C . TYR A 1 97 ? 27.479 -1.078 -16.855 1.00 44.88 97 TYR A C 1
ATOM 793 O O . TYR A 1 97 ? 28.035 -1.750 -15.986 1.00 44.88 97 TYR A O 1
ATOM 801 N N . THR A 1 98 ? 27.129 0.187 -16.649 1.00 47.25 98 THR A N 1
ATOM 802 C CA . THR A 1 98 ? 26.980 0.717 -15.301 1.00 47.25 98 THR A CA 1
ATOM 803 C C . THR A 1 98 ? 25.854 -0.071 -14.619 1.00 47.25 98 THR A C 1
ATOM 805 O O . THR A 1 98 ? 24.781 -0.253 -15.209 1.00 47.25 98 THR A O 1
ATOM 808 N N . PRO A 1 99 ? 26.064 -0.603 -13.399 1.00 53.00 99 PRO A N 1
ATOM 809 C CA . PRO A 1 99 ? 24.971 -1.150 -12.613 1.00 53.00 99 PRO A CA 1
ATOM 810 C C . PRO A 1 99 ? 23.887 -0.081 -12.535 1.00 53.00 99 PRO A C 1
ATOM 812 O O . PRO A 1 99 ? 24.170 1.050 -12.145 1.00 53.00 99 PRO A O 1
ATOM 815 N N . SER A 1 100 ? 22.663 -0.416 -12.940 1.00 55.94 100 SER A N 1
ATOM 816 C CA . SER A 1 100 ? 21.539 0.490 -12.730 1.00 55.94 100 SER A CA 1
ATOM 817 C C . SER A 1 100 ? 21.507 0.885 -11.273 1.00 55.94 100 SER A C 1
ATOM 819 O O . SER A 1 100 ? 21.466 0.011 -10.403 1.00 55.94 100 SER A O 1
ATOM 821 N N . GLU A 1 101 ? 21.522 2.188 -11.027 1.00 66.12 101 GLU A N 1
ATOM 822 C CA . GLU A 1 101 ? 21.369 2.718 -9.686 1.00 66.12 101 GLU A CA 1
ATOM 823 C C . GLU A 1 101 ? 20.121 2.102 -9.047 1.00 66.12 101 GLU A C 1
ATOM 825 O O . GLU A 1 101 ? 19.103 1.857 -9.709 1.00 66.12 101 GLU A O 1
ATOM 830 N N . ALA A 1 102 ? 20.240 1.753 -7.766 1.00 78.19 102 ALA A N 1
ATOM 831 C CA . ALA A 1 102 ? 19.145 1.152 -7.030 1.00 78.19 102 ALA A CA 1
ATOM 832 C C . ALA A 1 102 ? 17.977 2.144 -6.978 1.00 78.19 102 ALA A C 1
ATOM 834 O O . ALA A 1 102 ? 18.129 3.251 -6.472 1.00 78.19 102 ALA A O 1
ATOM 835 N N . ILE A 1 103 ? 16.815 1.725 -7.477 1.00 88.56 103 ILE A N 1
ATOM 836 C CA . ILE A 1 103 ? 15.587 2.518 -7.422 1.00 88.56 103 ILE A CA 1
ATOM 837 C C . ILE A 1 103 ? 14.917 2.238 -6.079 1.00 88.56 103 ILE A C 1
ATOM 839 O O . ILE A 1 103 ? 14.641 1.077 -5.757 1.00 88.56 103 ILE A O 1
ATOM 843 N N . PHE A 1 104 ? 14.642 3.278 -5.298 1.00 90.50 104 PHE A N 1
ATOM 844 C CA . PHE A 1 104 ? 13.888 3.150 -4.056 1.00 90.50 104 PHE A CA 1
ATOM 845 C C . PHE A 1 104 ? 12.448 3.638 -4.227 1.00 90.50 104 PHE A C 1
ATOM 847 O O . PHE A 1 104 ? 12.107 4.357 -5.167 1.00 90.50 104 PHE A O 1
ATOM 854 N N . SER A 1 105 ? 11.574 3.172 -3.335 1.00 92.75 105 SER A N 1
ATOM 855 C CA . SER A 1 105 ? 10.189 3.641 -3.262 1.00 92.75 105 SER A CA 1
ATOM 856 C C . SER A 1 105 ? 10.106 5.048 -2.676 1.00 92.75 105 SER A C 1
ATOM 858 O O . SER A 1 105 ? 11.089 5.570 -2.177 1.00 92.75 105 SER A O 1
ATOM 860 N N . GLY A 1 106 ? 8.919 5.640 -2.663 1.00 91.19 106 GLY A N 1
ATOM 861 C CA . GLY A 1 106 ? 8.628 6.897 -1.971 1.00 91.19 106 GLY A CA 1
ATOM 862 C C . GLY A 1 106 ? 7.949 6.705 -0.611 1.00 91.19 106 GLY A C 1
ATOM 863 O O . GLY A 1 106 ? 8.033 5.639 0.005 1.00 91.19 106 GLY A O 1
ATOM 864 N N . LEU A 1 107 ? 7.229 7.743 -0.180 1.00 91.56 107 LEU A N 1
ATOM 865 C CA . LEU A 1 107 ? 6.266 7.692 0.920 1.00 91.56 107 LEU A CA 1
ATOM 866 C C . LEU A 1 107 ? 4.848 7.585 0.357 1.00 91.56 107 LEU A C 1
ATOM 868 O O . LEU A 1 107 ? 4.420 8.431 -0.432 1.00 91.56 107 LEU A O 1
ATOM 872 N N . TYR A 1 108 ? 4.103 6.588 0.819 1.00 94.75 108 TYR A N 1
ATOM 873 C CA . TYR A 1 108 ? 2.706 6.373 0.460 1.00 94.75 108 TYR A CA 1
ATOM 874 C C . TYR A 1 108 ? 1.834 6.322 1.709 1.00 94.75 108 TYR A C 1
ATOM 876 O O . TYR A 1 108 ? 2.274 5.867 2.765 1.00 94.75 108 TYR A O 1
ATOM 884 N N . ALA A 1 109 ? 0.586 6.749 1.559 1.00 95.75 109 ALA A N 1
ATOM 885 C CA . ALA A 1 109 ? -0.488 6.543 2.514 1.00 95.75 109 ALA A CA 1
ATOM 886 C C . ALA A 1 109 ? -1.571 5.669 1.880 1.00 95.75 109 ALA A C 1
ATOM 888 O O . ALA A 1 109 ? -1.952 5.877 0.730 1.00 95.75 109 ALA A O 1
ATOM 889 N N . TYR A 1 110 ? -2.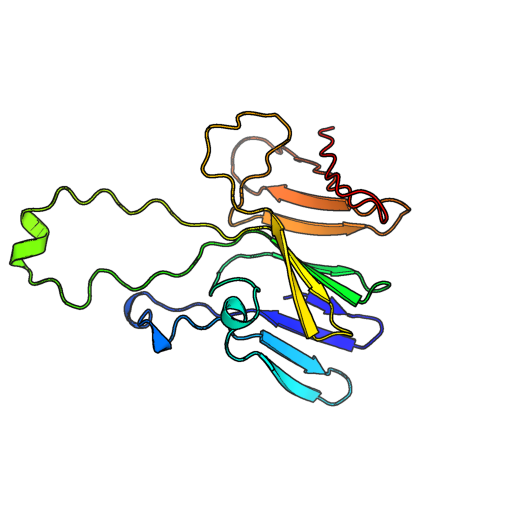079 4.708 2.639 1.00 98.06 110 TYR A N 1
ATOM 890 C CA . TYR A 1 110 ? -3.220 3.885 2.277 1.00 98.06 110 TYR A CA 1
ATOM 891 C C . TYR A 1 110 ? -4.342 4.099 3.282 1.00 98.06 110 TYR A C 1
ATOM 893 O O . TYR A 1 110 ? -4.185 3.828 4.472 1.00 98.06 110 TYR A O 1
ATOM 901 N N . HIS A 1 111 ? -5.481 4.577 2.799 1.00 96.81 111 HIS A N 1
ATOM 902 C CA . HIS A 1 111 ? -6.671 4.787 3.609 1.00 96.81 111 HIS A CA 1
ATOM 903 C C . HIS A 1 111 ? -7.492 3.499 3.640 1.00 96.81 111 HIS A C 1
ATOM 905 O O . HIS A 1 111 ? -8.092 3.108 2.638 1.00 96.81 111 HIS A O 1
ATOM 911 N N . VAL A 1 112 ? -7.537 2.838 4.799 1.00 96.94 112 VAL A N 1
ATOM 912 C CA . VAL A 1 112 ? -8.165 1.513 4.932 1.00 96.94 112 VAL A CA 1
ATOM 913 C C . VAL A 1 112 ? -9.679 1.578 4.720 1.00 96.94 112 VAL A C 1
ATOM 915 O O . VAL A 1 112 ? -10.263 0.642 4.184 1.00 96.94 112 VAL A O 1
ATOM 918 N N . SER A 1 113 ? -10.323 2.674 5.123 1.00 94.31 113 SER A N 1
ATOM 919 C CA . SER A 1 113 ? -11.774 2.860 4.994 1.00 94.31 113 SER A CA 1
ATOM 920 C C . SER A 1 113 ? -12.241 3.014 3.546 1.00 94.31 113 SER A C 1
ATOM 922 O O . SER A 1 113 ? -13.324 2.544 3.208 1.00 94.31 113 SER A O 1
ATOM 924 N N . THR A 1 114 ? -11.439 3.658 2.698 1.00 96.44 114 THR A N 1
ATOM 925 C CA . THR A 1 114 ? -11.777 3.949 1.297 1.00 96.44 114 THR A CA 1
ATOM 926 C C . THR A 1 114 ? -11.085 3.020 0.305 1.00 96.44 114 THR A C 1
ATOM 928 O O . THR A 1 114 ? -11.432 3.045 -0.871 1.00 96.44 114 THR A O 1
ATOM 931 N N . ASN A 1 115 ? -10.134 2.197 0.759 1.00 96.75 115 ASN A N 1
ATOM 932 C CA . ASN A 1 115 ? -9.289 1.352 -0.087 1.00 96.75 115 ASN A CA 1
ATOM 933 C C . ASN A 1 115 ? -8.537 2.162 -1.160 1.00 96.75 115 ASN A C 1
ATOM 935 O O . ASN A 1 115 ? -8.498 1.798 -2.334 1.00 96.75 115 ASN A O 1
ATOM 939 N N . THR A 1 116 ? -7.967 3.303 -0.760 1.00 97.62 116 THR A N 1
ATOM 940 C CA . THR A 1 116 ? -7.284 4.224 -1.681 1.00 97.62 116 THR A CA 1
ATOM 941 C C . THR A 1 116 ? -5.842 4.465 -1.276 1.00 97.62 116 THR A C 1
ATOM 943 O O . THR A 1 116 ? -5.550 4.725 -0.105 1.00 97.62 116 THR A O 1
ATOM 946 N N . TRP A 1 117 ? -4.959 4.458 -2.270 1.00 98.00 117 TRP A N 1
ATOM 947 C CA . TRP A 1 117 ? -3.566 4.857 -2.132 1.00 98.00 117 TRP A CA 1
ATOM 948 C C . TRP A 1 117 ? -3.366 6.320 -2.521 1.00 98.00 117 TRP A C 1
ATOM 950 O O . TRP A 1 117 ? -3.932 6.799 -3.500 1.00 98.00 117 TRP A O 1
ATOM 960 N N . THR A 1 118 ? -2.486 6.994 -1.789 1.00 95.56 118 THR A N 1
ATOM 961 C CA . THR A 1 118 ? -1.998 8.336 -2.097 1.00 95.56 118 THR A CA 1
ATOM 962 C C . THR A 1 118 ? -0.483 8.331 -1.981 1.00 95.56 118 THR A C 1
ATOM 964 O O . THR A 1 118 ? 0.067 8.003 -0.927 1.00 95.56 118 THR A O 1
ATOM 967 N N . LYS A 1 119 ? 0.220 8.723 -3.044 1.00 92.62 119 LYS A N 1
ATOM 968 C CA . LYS A 1 119 ? 1.651 9.007 -2.949 1.00 92.62 119 LYS A CA 1
ATOM 969 C C . LYS A 1 119 ? 1.833 10.377 -2.303 1.00 92.62 119 LYS A C 1
ATOM 971 O O . LYS A 1 119 ? 1.382 11.380 -2.845 1.00 92.62 119 LYS A O 1
ATOM 976 N N . LEU A 1 120 ? 2.503 10.408 -1.158 1.00 89.31 120 LEU A N 1
ATOM 977 C CA . LEU A 1 120 ? 2.799 11.644 -0.436 1.00 89.31 120 LEU A CA 1
ATOM 978 C C . LEU A 1 120 ? 4.122 12.262 -0.888 1.00 89.31 120 LEU A C 1
ATOM 980 O O . LEU A 1 120 ? 4.281 13.478 -0.835 1.00 89.31 120 LEU A O 1
ATOM 984 N N . ARG A 1 121 ? 5.086 11.427 -1.298 1.00 86.50 121 ARG A N 1
ATOM 985 C CA . ARG A 1 121 ? 6.433 11.873 -1.663 1.00 86.50 121 ARG A CA 1
ATOM 986 C C . ARG A 1 121 ? 7.132 10.859 -2.568 1.00 86.50 121 ARG A C 1
ATOM 988 O O . ARG A 1 121 ? 7.043 9.660 -2.312 1.00 86.50 121 ARG A O 1
ATOM 995 N N . ASP A 1 122 ? 7.853 11.328 -3.580 1.00 85.81 122 ASP A N 1
ATOM 996 C CA . ASP A 1 122 ? 8.775 10.505 -4.376 1.00 85.81 122 ASP A CA 1
ATOM 997 C C . ASP A 1 122 ? 10.125 10.295 -3.664 1.00 85.81 122 ASP A C 1
ATOM 999 O O . ASP A 1 122 ? 10.467 11.011 -2.720 1.00 85.81 122 ASP A O 1
ATOM 1003 N N . ASP A 1 123 ? 10.909 9.315 -4.116 1.00 80.19 123 ASP A N 1
ATOM 1004 C CA . ASP A 1 123 ? 12.322 9.236 -3.735 1.00 80.19 123 ASP A CA 1
ATOM 1005 C C . ASP A 1 123 ? 13.099 10.348 -4.457 1.00 80.19 123 ASP A C 1
ATOM 1007 O O . ASP A 1 123 ? 13.043 10.456 -5.683 1.00 80.19 123 ASP A O 1
ATOM 1011 N N . CYS A 1 124 ? 13.791 11.214 -3.717 1.00 63.88 124 CYS A N 1
ATOM 1012 C CA . CYS A 1 124 ? 14.487 12.354 -4.311 1.00 63.88 124 CYS A CA 1
ATOM 1013 C C . CYS A 1 124 ? 15.703 11.898 -5.134 1.00 63.88 124 CYS A C 1
ATOM 1015 O O . CYS A 1 124 ? 16.768 11.624 -4.575 1.00 63.88 124 CYS A O 1
ATOM 1017 N N . SER A 1 125 ? 15.574 11.901 -6.464 1.00 53.19 125 SER A N 1
ATOM 1018 C CA . SER A 1 125 ? 16.687 11.700 -7.407 1.00 53.19 125 SER A CA 1
ATOM 1019 C C . SER A 1 125 ? 17.305 13.006 -7.938 1.00 53.19 125 SER A C 1
ATOM 1021 O O . SER A 1 125 ? 18.175 12.963 -8.802 1.00 53.19 125 SER A O 1
ATOM 1023 N N . GLY A 1 126 ? 16.862 14.176 -7.464 1.00 46.31 126 GLY A N 1
ATOM 1024 C CA . GLY A 1 126 ? 17.356 15.487 -7.904 1.00 46.31 126 GLY A CA 1
ATOM 1025 C C . GLY A 1 126 ? 18.341 16.119 -6.922 1.00 46.31 126 GLY A C 1
ATOM 1026 O O . GLY A 1 126 ? 18.337 15.797 -5.739 1.00 46.31 126 GLY A O 1
ATOM 1027 N N . ASN A 1 127 ? 19.161 17.053 -7.406 1.00 48.34 127 ASN A N 1
ATOM 1028 C CA . ASN A 1 127 ? 20.165 17.852 -6.681 1.00 48.34 127 ASN A CA 1
ATOM 1029 C C . ASN A 1 127 ? 19.630 18.718 -5.509 1.00 48.34 127 ASN A C 1
ATOM 1031 O O . ASN A 1 127 ? 20.259 19.709 -5.139 1.00 48.34 127 ASN A O 1
ATOM 1035 N N . SER A 1 128 ? 18.486 18.396 -4.908 1.00 47.56 128 SER A N 1
ATOM 1036 C CA . SER A 1 128 ? 17.966 19.063 -3.720 1.00 47.56 128 SER A CA 1
ATOM 1037 C C . SER A 1 128 ? 18.745 18.606 -2.482 1.00 47.56 128 SER A C 1
ATOM 1039 O O . SER A 1 128 ? 18.315 17.775 -1.689 1.00 47.56 128 SER A O 1
ATOM 1041 N N . THR A 1 129 ? 19.929 19.188 -2.285 1.00 45.31 129 THR A N 1
ATOM 1042 C CA . THR A 1 129 ? 20.721 19.107 -1.044 1.00 45.31 129 THR A CA 1
ATOM 1043 C C . THR A 1 129 ? 20.138 19.997 0.059 1.00 45.31 129 THR A C 1
ATOM 1045 O O . THR A 1 129 ? 20.872 20.600 0.841 1.00 45.31 129 THR A O 1
ATOM 1048 N N . GLY A 1 130 ? 18.813 20.136 0.098 1.00 47.47 130 GLY A N 1
ATOM 1049 C CA . GLY A 1 130 ? 18.148 20.820 1.192 1.00 47.47 130 GLY A CA 1
ATOM 1050 C C . GLY A 1 130 ? 18.168 19.927 2.437 1.00 47.47 130 GLY A C 1
ATOM 1051 O O . GLY A 1 130 ? 17.973 18.718 2.310 1.00 47.47 130 GLY A O 1
ATOM 1052 N N . PRO A 1 131 ? 18.311 20.483 3.651 1.00 49.66 131 PRO A N 1
ATOM 1053 C CA . PRO A 1 131 ? 18.184 19.735 4.911 1.00 49.66 131 PRO A CA 1
ATOM 1054 C C . PRO A 1 131 ? 16.787 19.109 5.139 1.00 49.66 131 PRO A C 1
ATOM 1056 O O . PRO A 1 131 ? 16.532 18.524 6.181 1.00 49.66 131 PRO A O 1
ATOM 1059 N N . GLN A 1 132 ? 15.877 19.229 4.170 1.00 50.19 132 GLN A N 1
ATOM 1060 C CA . GLN A 1 132 ? 14.460 18.866 4.233 1.00 50.19 132 GLN A CA 1
ATOM 1061 C C . GLN A 1 132 ? 14.123 17.606 3.405 1.00 50.19 132 GLN A C 1
ATOM 1063 O O . GLN A 1 132 ? 12.971 17.160 3.384 1.00 50.19 132 GLN A O 1
ATOM 1068 N N . ASP A 1 133 ? 15.112 17.011 2.721 1.00 60.88 133 ASP A N 1
ATOM 1069 C CA . ASP A 1 133 ? 14.874 15.895 1.806 1.00 60.88 133 ASP A CA 1
ATOM 1070 C C . ASP A 1 133 ? 15.263 14.521 2.372 1.00 60.88 133 ASP A C 1
ATOM 1072 O O . ASP A 1 133 ? 16.417 14.091 2.329 1.00 60.88 133 ASP A O 1
ATOM 1076 N N . ILE A 1 134 ? 14.263 13.786 2.875 1.00 69.31 134 ILE A N 1
ATOM 1077 C CA . ILE A 1 134 ? 14.428 12.392 3.295 1.00 69.31 134 ILE A CA 1
ATOM 1078 C C . ILE A 1 134 ? 14.511 11.512 2.045 1.00 69.31 134 ILE A C 1
ATOM 1080 O O . ILE A 1 134 ? 13.528 11.328 1.328 1.00 69.31 134 ILE A O 1
ATOM 1084 N N . LYS A 1 135 ? 15.694 10.937 1.814 1.00 79.25 135 LYS A N 1
ATOM 1085 C CA . LYS A 1 135 ? 15.907 9.898 0.799 1.00 79.25 135 LYS A CA 1
ATOM 1086 C C . LYS A 1 135 ? 15.477 8.530 1.303 1.00 79.25 135 LYS A C 1
ATOM 1088 O O . LYS A 1 135 ? 15.835 8.142 2.429 1.00 79.25 135 LYS A O 1
ATOM 1093 N N . SER A 1 136 ? 14.783 7.796 0.446 1.00 83.94 136 SER A N 1
ATOM 1094 C CA . SER A 1 136 ? 14.360 6.431 0.709 1.00 83.94 136 SER A CA 1
ATOM 1095 C C . SER A 1 136 ? 15.543 5.478 0.796 1.00 83.94 136 SER A C 1
ATOM 1097 O O . SER A 1 136 ? 16.625 5.716 0.259 1.00 83.94 136 SER A O 1
ATOM 1099 N N . ARG A 1 137 ? 15.361 4.405 1.566 1.00 84.38 137 ARG A N 1
ATOM 1100 C CA . ARG A 1 137 ? 16.423 3.450 1.894 1.00 84.38 137 ARG A CA 1
ATOM 1101 C C . ARG A 1 137 ? 15.854 2.105 2.331 1.00 84.38 137 ARG A C 1
ATOM 1103 O O . ARG A 1 137 ? 14.645 1.904 2.321 1.00 84.38 137 ARG A O 1
ATOM 1110 N N . ILE A 1 138 ? 16.769 1.210 2.675 1.00 85.75 138 ILE A N 1
ATOM 1111 C CA . ILE A 1 138 ? 16.542 -0.104 3.279 1.00 85.75 138 ILE A CA 1
ATOM 1112 C C . ILE A 1 138 ? 17.255 -0.132 4.642 1.00 85.75 138 ILE A C 1
ATOM 1114 O O . ILE A 1 138 ? 18.145 0.698 4.866 1.00 85.75 138 ILE A O 1
ATOM 1118 N N . GLY A 1 139 ? 16.901 -1.058 5.533 1.00 82.94 139 GLY A N 1
ATOM 1119 C CA . GLY A 1 139 ? 17.512 -1.182 6.861 1.00 82.94 139 GLY A CA 1
ATOM 1120 C C . GLY A 1 139 ? 17.180 -0.033 7.823 1.00 82.94 139 GLY A C 1
ATOM 1121 O O . GLY A 1 139 ? 18.009 0.339 8.656 1.00 82.94 139 GLY A O 1
ATOM 1122 N N . HIS A 1 140 ? 15.994 0.567 7.687 1.00 83.81 140 HIS A N 1
ATOM 1123 C CA . HIS A 1 140 ? 15.460 1.563 8.621 1.00 83.81 140 HIS A CA 1
ATOM 1124 C C . HIS A 1 140 ? 14.256 1.021 9.392 1.00 83.81 140 HIS A C 1
ATOM 1126 O O . HIS A 1 140 ? 13.668 0.016 9.005 1.00 83.81 140 HIS A O 1
ATOM 1132 N N . SER A 1 141 ? 13.863 1.701 10.468 1.00 79.94 141 SER A N 1
ATOM 1133 C CA . SER A 1 141 ? 12.597 1.445 11.168 1.00 79.94 141 SER A CA 1
ATOM 1134 C C . SER A 1 141 ? 11.638 2.623 11.019 1.00 79.94 141 SER A C 1
ATOM 1136 O O . SER A 1 141 ? 12.057 3.713 10.639 1.00 79.94 141 SER A O 1
ATOM 1138 N N . MET A 1 142 ? 10.350 2.404 11.289 1.00 83.44 142 MET A N 1
ATOM 1139 C CA . MET A 1 142 ? 9.358 3.473 11.412 1.00 83.44 142 MET A CA 1
ATOM 1140 C C . MET A 1 142 ? 8.574 3.339 12.710 1.00 83.44 142 MET A C 1
ATOM 1142 O O . MET A 1 142 ? 8.144 2.242 13.060 1.00 83.44 142 MET A O 1
ATOM 1146 N N . LEU A 1 143 ? 8.336 4.464 13.379 1.00 77.75 143 LEU A N 1
ATOM 1147 C CA . LEU A 1 143 ? 7.437 4.552 14.528 1.00 77.75 143 LEU A CA 1
ATOM 1148 C C . LEU A 1 143 ? 6.445 5.693 14.323 1.00 77.75 143 LEU A C 1
ATOM 1150 O O . LEU A 1 143 ? 6.847 6.804 13.976 1.00 77.75 143 LEU A O 1
ATOM 1154 N N . PHE A 1 144 ? 5.170 5.413 14.581 1.00 77.12 144 PHE A N 1
ATOM 1155 C CA . PHE A 1 144 ? 4.097 6.399 14.576 1.00 77.12 144 PHE A CA 1
ATOM 1156 C C . PHE A 1 144 ? 3.834 6.889 15.998 1.00 77.12 144 PHE A C 1
ATOM 1158 O O . PHE A 1 144 ? 3.724 6.088 16.928 1.00 77.12 144 PHE A O 1
ATOM 1165 N N . HIS A 1 145 ? 3.723 8.206 16.153 1.00 74.44 145 HIS A N 1
ATOM 1166 C CA . HIS A 1 145 ? 3.382 8.858 17.412 1.00 74.44 145 HIS A CA 1
ATOM 1167 C C . HIS A 1 145 ? 2.190 9.802 17.209 1.00 74.44 145 HIS A C 1
ATOM 1169 O O . HIS A 1 145 ? 2.187 10.591 16.266 1.00 74.44 145 HIS A O 1
ATOM 1175 N N . SER A 1 146 ? 1.181 9.707 18.081 1.00 65.25 146 SER A N 1
ATOM 1176 C CA . SER A 1 146 ? -0.139 10.333 17.903 1.00 65.25 146 SER A CA 1
ATOM 1177 C C . SER A 1 146 ? -0.337 11.682 18.613 1.00 65.25 146 SER A C 1
ATOM 1179 O O . SER A 1 146 ? -1.414 12.263 18.510 1.00 65.25 146 SER A O 1
ATOM 1181 N N . VAL A 1 147 ? 0.648 12.210 19.350 1.00 59.25 147 VAL A N 1
ATOM 1182 C CA . VAL A 1 147 ? 0.434 13.399 20.202 1.00 59.25 147 VAL A CA 1
ATOM 1183 C C . VAL A 1 147 ? 0.405 14.687 19.375 1.00 59.25 147 VAL A C 1
ATOM 1185 O O . VAL A 1 147 ? 1.463 15.229 19.072 1.00 59.25 147 VAL A O 1
ATOM 1188 N N . SER A 1 148 ? -0.808 15.171 19.059 1.00 45.06 148 SER A N 1
ATOM 1189 C CA . SER A 1 148 ? -1.221 16.441 18.397 1.00 45.06 148 SER A CA 1
ATOM 1190 C C . SER A 1 148 ? -0.605 16.766 17.030 1.00 45.06 148 SER A C 1
ATOM 1192 O O . SER A 1 148 ? -1.216 17.451 16.212 1.00 45.06 148 SER A O 1
ATOM 1194 N N . PHE A 1 149 ? 0.581 16.247 16.765 1.00 50.62 149 PHE A N 1
ATOM 1195 C CA . PHE A 1 149 ? 1.369 16.380 15.568 1.00 50.62 149 PHE A CA 1
ATOM 1196 C C . PHE A 1 149 ? 1.814 14.974 15.187 1.00 50.62 149 PHE A C 1
ATOM 1198 O O . PHE A 1 149 ? 2.407 14.240 15.976 1.00 50.62 149 PHE A O 1
ATOM 1205 N N . PHE A 1 150 ? 1.443 14.577 13.979 1.00 55.78 150 PHE A N 1
ATOM 1206 C CA . PHE A 1 150 ? 1.858 13.314 13.393 1.00 55.78 150 PHE A CA 1
ATOM 1207 C C . PHE A 1 150 ? 3.383 13.335 13.226 1.00 55.78 150 PHE A C 1
ATOM 1209 O O . PHE A 1 150 ? 3.916 14.324 12.737 1.00 55.78 150 PHE A O 1
ATOM 1216 N N . TYR A 1 151 ? 4.072 12.267 13.637 1.00 58.19 151 TYR A N 1
ATOM 1217 C CA . TYR A 1 151 ? 5.509 12.101 13.416 1.00 58.19 151 TYR A CA 1
ATOM 1218 C C . TYR A 1 151 ? 5.829 10.652 13.037 1.00 58.19 151 TYR A C 1
ATOM 1220 O O . TYR A 1 151 ? 5.438 9.722 13.747 1.00 58.19 151 TYR A O 1
ATOM 1228 N N . ILE A 1 152 ? 6.574 10.466 11.941 1.00 60.50 152 ILE A N 1
ATOM 1229 C CA . ILE A 1 152 ? 7.159 9.177 11.544 1.00 60.50 152 ILE A CA 1
ATOM 1230 C C . ILE A 1 152 ? 8.658 9.220 11.823 1.00 60.50 152 ILE A C 1
ATOM 1232 O O . ILE A 1 152 ? 9.409 9.822 11.062 1.00 60.50 152 ILE A O 1
ATOM 1236 N N . HIS A 1 153 ? 9.096 8.537 12.877 1.00 62.28 153 HIS A N 1
ATOM 1237 C CA . HIS A 1 153 ? 10.517 8.461 13.216 1.00 62.28 153 HIS A CA 1
ATOM 1238 C C . HIS A 1 153 ? 11.205 7.403 12.359 1.00 62.28 153 HIS A C 1
ATOM 1240 O O . HIS A 1 153 ? 10.792 6.245 12.402 1.00 62.28 153 HIS A O 1
ATOM 1246 N N . ILE A 1 154 ? 12.256 7.778 11.622 1.00 65.12 154 ILE A N 1
ATOM 1247 C CA . ILE A 1 154 ? 13.021 6.864 10.765 1.00 65.12 154 ILE A CA 1
ATOM 1248 C C . ILE A 1 154 ? 14.422 6.656 11.343 1.00 65.12 154 ILE A C 1
ATOM 1250 O O . ILE A 1 154 ? 15.307 7.484 11.144 1.00 65.12 154 ILE A O 1
ATOM 1254 N N . MET A 1 155 ? 14.646 5.534 12.030 1.00 62.25 155 MET A N 1
ATOM 1255 C CA . MET A 1 155 ? 15.963 5.214 12.601 1.00 62.25 155 MET A CA 1
ATOM 1256 C C . MET A 1 155 ? 16.830 4.503 11.560 1.00 62.25 155 MET A C 1
ATOM 1258 O O . MET A 1 155 ? 16.350 3.602 10.873 1.00 62.25 155 MET A O 1
ATOM 1262 N N . CYS A 1 156 ? 18.108 4.873 11.454 1.00 59.84 156 CYS A N 1
ATOM 1263 C CA . CYS A 1 156 ? 19.047 4.279 10.501 1.00 59.84 156 CYS A CA 1
ATOM 1264 C C . CYS A 1 156 ? 20.036 3.347 11.213 1.00 59.84 156 CYS A C 1
ATOM 1266 O O . CYS A 1 156 ? 20.748 3.778 12.115 1.00 59.84 156 CYS A O 1
ATOM 1268 N N . ALA A 1 157 ? 20.131 2.095 10.763 1.00 51.41 157 ALA A N 1
ATOM 1269 C CA . ALA A 1 157 ? 21.159 1.157 11.200 1.00 51.41 157 ALA A CA 1
ATOM 1270 C C . ALA A 1 157 ? 22.282 1.096 10.149 1.00 51.41 157 ALA A C 1
ATOM 1272 O O . ALA A 1 157 ? 22.256 0.267 9.242 1.00 51.41 157 ALA A O 1
ATOM 1273 N N . LYS A 1 158 ? 23.262 2.005 10.215 1.00 47.22 158 LYS A N 1
ATOM 1274 C CA . LYS A 1 158 ? 24.550 1.821 9.526 1.00 47.22 158 LYS A CA 1
ATOM 1275 C C . LYS A 1 158 ? 25.692 2.071 10.502 1.00 47.22 158 LYS A C 1
ATOM 1277 O O . LYS A 1 158 ? 25.645 3.033 11.261 1.00 47.22 158 LYS A O 1
ATOM 1282 N N . ASP A 1 159 ? 26.673 1.176 10.469 1.00 40.78 159 ASP A N 1
ATOM 1283 C CA . ASP A 1 159 ? 27.869 1.191 11.307 1.00 40.78 159 ASP A CA 1
ATOM 1284 C C . ASP A 1 159 ? 28.644 2.519 11.221 1.00 40.78 159 ASP A C 1
ATOM 1286 O O . ASP A 1 159 ? 28.736 3.133 10.157 1.00 40.78 159 ASP A O 1
ATOM 1290 N N . CYS A 1 160 ? 29.247 2.887 12.359 1.00 33.38 160 CYS A N 1
ATOM 1291 C CA . CYS A 1 160 ? 29.963 4.126 12.705 1.00 33.38 160 CYS A CA 1
ATOM 1292 C C . CYS A 1 160 ? 29.085 5.342 13.073 1.00 33.38 160 CYS A C 1
ATOM 1294 O O . CYS A 1 160 ? 28.780 6.187 12.240 1.00 33.38 160 CYS A O 1
ATOM 1296 N N . GLN A 1 161 ? 28.852 5.470 14.390 1.00 29.97 161 GLN A N 1
ATOM 1297 C CA . GLN A 1 161 ? 28.134 6.516 15.144 1.00 29.97 161 GLN A CA 1
ATOM 1298 C C . GLN A 1 161 ? 26.609 6.306 15.243 1.00 29.97 161 GLN A C 1
ATOM 1300 O O . GLN A 1 161 ? 25.937 6.235 14.215 1.00 29.97 161 GLN A O 1
ATOM 1305 N N . PRO A 1 162 ? 26.027 6.259 16.464 1.00 31.77 162 PRO A N 1
ATOM 1306 C CA . PRO A 1 162 ? 24.581 6.311 16.646 1.00 31.77 162 PRO A CA 1
ATOM 1307 C C . PRO A 1 162 ? 24.091 7.709 16.253 1.00 31.77 162 PRO A C 1
ATOM 1309 O O . PRO A 1 162 ? 23.939 8.595 17.085 1.00 31.77 162 PRO A O 1
ATOM 1312 N N . SER A 1 163 ? 23.866 7.928 14.962 1.00 35.47 163 SER A N 1
ATOM 1313 C CA . SER A 1 163 ? 23.098 9.075 14.498 1.00 35.47 163 SER A CA 1
ATOM 1314 C C . SER A 1 163 ? 21.625 8.698 14.605 1.00 35.47 163 SER A C 1
ATOM 1316 O O . SER A 1 163 ? 21.044 8.063 13.726 1.00 35.47 163 SER A O 1
ATOM 1318 N N . VAL A 1 164 ? 21.019 9.046 15.741 1.00 35.81 164 VAL A N 1
ATOM 1319 C CA . VAL A 1 164 ? 19.561 9.076 15.858 1.00 35.81 164 VAL A CA 1
ATOM 1320 C C . VAL A 1 164 ? 19.100 10.243 15.000 1.00 35.81 164 VAL A C 1
ATOM 1322 O O . VAL A 1 164 ? 19.056 11.381 15.450 1.00 35.81 164 VAL A O 1
ATOM 1325 N N . LEU A 1 165 ? 18.812 9.980 13.732 1.00 38.78 165 LEU A N 1
ATOM 1326 C CA . LEU A 1 165 ? 18.139 10.963 12.904 1.00 38.78 165 LEU A CA 1
ATOM 1327 C C . LEU A 1 165 ? 16.650 10.928 13.267 1.00 38.78 165 LEU A C 1
ATOM 1329 O O . LEU A 1 165 ? 15.874 10.138 12.732 1.00 38.78 165 LEU A O 1
ATOM 1333 N N . VAL A 1 166 ? 16.269 11.755 14.240 1.00 39.62 166 VAL A N 1
ATOM 1334 C CA . VAL A 1 166 ? 14.863 12.033 14.534 1.00 39.62 166 VAL A CA 1
ATOM 1335 C C . VAL A 1 166 ? 14.332 12.874 13.383 1.00 39.62 166 VAL A C 1
ATOM 1337 O O . VAL A 1 166 ? 14.753 14.012 13.198 1.00 39.62 166 VAL A O 1
ATOM 1340 N N . PHE A 1 167 ? 13.425 12.304 12.597 1.00 44.91 167 PHE A N 1
ATOM 1341 C CA . PHE A 1 167 ? 12.718 13.047 11.566 1.00 44.91 167 PHE A CA 1
ATOM 1342 C C . PHE A 1 167 ? 11.254 13.165 11.952 1.00 44.91 167 PHE A C 1
ATOM 1344 O O . PHE A 1 167 ? 10.546 12.177 12.118 1.00 44.91 167 PHE A O 1
ATOM 1351 N N . SER A 1 168 ? 10.807 14.401 12.084 1.00 41.53 168 SER A N 1
ATOM 1352 C CA . SER A 1 168 ? 9.403 14.741 12.229 1.00 41.53 168 SER A CA 1
ATOM 1353 C C . SER A 1 168 ? 8.832 15.003 10.841 1.00 41.53 168 SER A C 1
ATOM 1355 O O . SER A 1 168 ? 9.205 15.990 10.224 1.00 41.53 168 SER A O 1
ATOM 1357 N N . LEU A 1 169 ? 7.960 14.135 10.321 1.00 44.12 169 LEU A N 1
ATOM 1358 C CA . LEU A 1 169 ? 7.153 14.470 9.144 1.00 44.12 169 LEU A CA 1
ATOM 1359 C C . LEU A 1 169 ? 5.900 15.186 9.644 1.00 44.12 169 LEU A C 1
ATOM 1361 O O . LEU A 1 169 ? 5.132 14.554 10.343 1.00 44.12 169 LEU A O 1
ATOM 1365 N N . TYR A 1 170 ? 5.684 16.459 9.325 1.00 42.09 170 TYR A N 1
ATOM 1366 C CA . TYR A 1 170 ? 4.435 17.155 9.656 1.00 42.09 170 TYR A CA 1
ATOM 1367 C C . TYR A 1 170 ? 3.410 16.951 8.528 1.00 42.09 170 TYR A C 1
ATOM 1369 O O . TYR A 1 170 ? 3.721 17.184 7.369 1.00 42.09 170 TYR A O 1
ATOM 1377 N N . LEU A 1 171 ? 2.192 16.507 8.833 1.00 43.34 171 LEU A N 1
ATOM 1378 C CA . LEU A 1 171 ? 1.066 16.506 7.892 1.00 43.34 171 LEU A CA 1
ATOM 1379 C C . LEU A 1 171 ? -0.041 17.329 8.546 1.00 43.3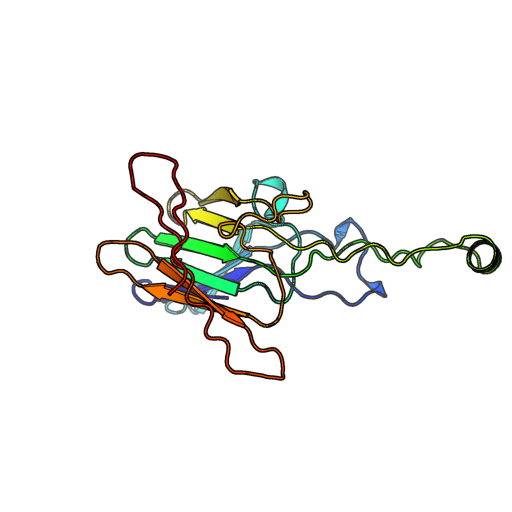4 171 LEU A C 1
ATOM 1381 O O . LEU A 1 171 ? -0.873 16.796 9.283 1.00 43.34 171 LEU A O 1
ATOM 1385 N N . ALA A 1 172 ? -0.009 18.648 8.339 1.00 34.75 172 ALA A N 1
ATOM 1386 C CA . ALA A 1 172 ? -1.074 19.523 8.810 1.00 34.75 172 ALA A CA 1
ATOM 1387 C C . ALA A 1 172 ? -2.359 19.190 8.052 1.00 34.75 172 ALA A C 1
ATOM 1389 O O . ALA A 1 172 ? -2.404 19.230 6.825 1.00 34.75 172 ALA A O 1
ATOM 1390 N N . THR A 1 173 ? -3.435 18.920 8.782 1.00 35.56 173 THR A N 1
ATOM 1391 C CA . THR A 1 173 ? -4.757 18.558 8.252 1.00 35.56 173 THR A CA 1
ATOM 1392 C C . THR A 1 173 ? -5.472 19.676 7.478 1.00 35.56 173 THR A C 1
ATOM 1394 O O . THR A 1 173 ? -6.682 19.597 7.297 1.00 35.56 173 THR A O 1
ATOM 1397 N N . GLN A 1 174 ? -4.773 20.704 6.985 1.00 32.97 174 GLN A N 1
ATOM 1398 C CA . GLN A 1 174 ? -5.397 21.707 6.117 1.00 32.97 174 GLN A CA 1
ATOM 1399 C C . GLN A 1 174 ? -4.481 22.465 5.150 1.00 32.97 174 GLN A C 1
ATOM 1401 O O . GLN A 1 174 ? -4.989 23.248 4.355 1.00 32.97 174 GLN A O 1
ATOM 1406 N N . ILE A 1 175 ? -3.167 22.235 5.149 1.00 32.22 175 ILE A N 1
ATOM 1407 C CA . ILE A 1 175 ? -2.254 22.836 4.171 1.00 32.22 175 ILE A CA 1
ATOM 1408 C C . ILE A 1 175 ? -1.178 21.794 3.881 1.00 32.22 175 ILE A C 1
ATOM 1410 O O . ILE A 1 175 ? -0.638 21.178 4.797 1.00 32.22 175 ILE A O 1
ATOM 1414 N N . SER A 1 176 ? -0.929 21.565 2.599 1.00 29.45 176 SER A N 1
ATOM 1415 C CA . SER A 1 176 ? 0.048 20.642 2.025 1.00 29.45 176 SER A CA 1
ATOM 1416 C C . SER A 1 176 ? 1.495 21.037 2.352 1.00 29.45 176 SER A C 1
ATOM 1418 O O . SER A 1 176 ? 2.273 21.326 1.447 1.00 29.45 176 SER A O 1
ATOM 1420 N N . GLU A 1 177 ? 1.863 21.083 3.629 1.00 27.05 177 GLU A N 1
ATOM 1421 C CA . GLU A 1 177 ? 3.226 21.381 4.061 1.00 27.05 177 GLU A CA 1
ATOM 1422 C C . GLU A 1 177 ? 3.774 20.267 4.949 1.00 27.05 177 GLU A C 1
ATOM 1424 O O . GLU A 1 177 ? 3.298 20.011 6.057 1.00 27.05 177 GLU A O 1
ATOM 1429 N N . ILE A 1 178 ? 4.805 19.615 4.409 1.00 36.84 178 ILE A N 1
ATOM 1430 C CA . ILE A 1 178 ? 5.682 18.690 5.110 1.00 36.84 178 ILE A CA 1
ATOM 1431 C C . ILE A 1 178 ? 6.822 19.516 5.697 1.00 36.84 178 ILE A C 1
ATOM 1433 O O . ILE A 1 178 ? 7.723 19.936 4.975 1.00 36.84 178 ILE A O 1
ATOM 1437 N N . VAL A 1 179 ? 6.783 19.751 7.005 1.00 33.00 179 VAL A N 1
ATOM 1438 C CA . VAL A 1 179 ? 7.877 20.401 7.738 1.00 33.00 179 VAL A CA 1
ATOM 1439 C C . VAL A 1 179 ? 8.754 19.309 8.338 1.00 33.00 179 VAL A C 1
ATOM 1441 O O . VAL A 1 179 ? 8.261 18.530 9.153 1.00 33.00 179 VAL A O 1
ATOM 1444 N N . VAL A 1 180 ? 10.026 19.237 7.926 1.00 37.34 180 VAL A N 1
ATOM 1445 C CA . VAL A 1 180 ? 11.028 18.341 8.520 1.00 37.34 180 VAL A CA 1
ATOM 1446 C C . VAL A 1 180 ? 11.823 19.122 9.561 1.00 37.34 180 VAL A C 1
ATOM 1448 O O . VAL A 1 180 ? 12.498 20.103 9.245 1.00 37.34 180 VAL A O 1
ATOM 1451 N N . SER A 1 181 ? 11.747 18.684 10.817 1.00 30.48 181 SER A N 1
ATOM 1452 C CA . SER A 1 181 ? 12.629 19.169 11.883 1.00 30.48 181 SER A CA 1
ATOM 1453 C C . SER A 1 181 ? 13.727 18.142 12.139 1.00 30.48 181 SER A C 1
ATOM 1455 O O . SER A 1 181 ? 13.436 16.948 12.233 1.00 30.48 181 SER A O 1
ATOM 1457 N N . ILE A 1 182 ? 14.971 18.613 12.226 1.00 29.42 182 ILE A N 1
ATOM 1458 C CA . ILE A 1 182 ? 16.143 17.845 12.659 1.00 29.42 182 ILE A CA 1
ATOM 1459 C C . ILE A 1 182 ? 16.464 18.344 14.073 1.00 29.42 182 ILE A C 1
ATOM 1461 O O . ILE A 1 182 ? 16.645 19.551 14.241 1.00 29.42 182 ILE A O 1
ATOM 1465 N N . SER A 1 183 ? 16.509 17.454 15.071 1.00 31.94 183 SER A N 1
ATOM 1466 C CA . SER A 1 183 ? 17.036 17.772 16.412 1.00 31.94 183 SER A CA 1
ATOM 1467 C C . SER A 1 183 ? 18.486 17.344 16.548 1.00 31.94 183 SER A C 1
ATOM 1469 O O . SER A 1 183 ? 18.740 16.164 16.209 1.00 31.94 183 SER A O 1
#

InterPro domains:
  IPR015915 Kelch-type beta-propeller [G3DSA:2.120.10.80] (2-171)
  IPR015915 Kelch-type beta-propeller [SSF117281] (10-145)
  IPR052456 CTLH complex component protein [PTHR15526] (1-147)

Organism: Portunus trituberculatus (NCBI:txid210409)

Sequence (183 aa):
MCLDPERRQIFTLGRYLDSALRIPDNLKSDFYMYDIENNKWTQVTEDTASLGGPKLIFDHQMVMDVEKRIIYVFGGRVLTPSRWEGLGLDELRTNNYTPSEAIFSGLYAYHVSTNTWTKLRDDCSGNSTGPQDIKSRIGHSMLFHSVSFFYIHIMCAKDCQPSVLVFSLYLATQISEIVVSIS

Radius of gyration: 18.42 Å; chains: 1; bounding box: 43×39×47 Å

Foldseek 3Di:
DEALPVQGKDKDKADDDDQVQQDPVNFAIWIWIARPVVRDIDTLDRHQVVQVHKTHFPQWEWYAPNVQRKIKIFAGWRDHHRPPPPDDPVNVPPDPDDPPDTAMAHIWIARPVVRHIDGLTGADPDPPPDPQHDHGDHQWYWDWDDPPFTATQIAHDDPDDRPRFGWGFGDPPPDSDGDTDGD

pLDDT: mean 75.68, std 23.33, range [27.05, 98.62]

Secondary structure (DSSP, 8-state):
-EEETTTTEEEEE-----GGG--GGGG---EEEEETTTTEEEEEES-TGGGTS--SEEEEEEEEETTTTEEEEEEEEEP---TTTT--TTTTTT---PPPPPPB--EEEEETTTTEEEEEE----SS---TT-----SSEEEEEE-SSS-EEEEEE--SSS-----EEE---TTS---PEEE-